Protein AF-A0A248JNT3-F1 (afdb_monomer)

Radius of gyration: 17.78 Å; Cα contacts (8 Å, |Δi|>4): 280; chains: 1; bounding box: 34×69×40 Å

Sequence (144 aa):
MLVAFLAGPAISQAASGFDPIEVRLVAQEPRGGPTAVVAGDDRKLEVEPETLLGPSDFVSVSQVEWVEGKPGFNVVLTPAGAEKYERISTENVGRTLAIIVDGKILMTPKILDPVRAQGFLLTLNTEPEAQALAAKVRQVVAPN

Mean predicted aligned error: 7.43 Å

Structure (mmCIF, N/CA/C/O backbone):
data_AF-A0A248JNT3-F1
#
_entry.id   AF-A0A248JNT3-F1
#
loop_
_atom_site.group_PDB
_atom_site.id
_atom_site.type_symbol
_atom_site.label_atom_id
_atom_site.label_alt_id
_atom_site.label_comp_id
_atom_site.label_asym_id
_atom_site.label_entity_id
_atom_site.label_seq_id
_atom_site.pdbx_PDB_ins_code
_atom_site.Cartn_x
_atom_site.Cartn_y
_atom_site.Cartn_z
_atom_site.occupancy
_atom_site.B_iso_or_equiv
_atom_site.auth_seq_id
_atom_site.auth_comp_id
_atom_site.auth_asym_id
_atom_site.auth_atom_id
_atom_site.pdbx_PDB_model_num
ATOM 1 N N . MET A 1 1 ? 6.951 53.794 -23.756 1.00 46.72 1 MET A N 1
ATOM 2 C CA . MET A 1 1 ? 6.004 52.819 -23.181 1.00 46.72 1 MET A CA 1
ATOM 3 C C . MET A 1 1 ? 6.128 51.523 -23.965 1.00 46.72 1 MET A C 1
ATOM 5 O O . MET A 1 1 ? 5.693 51.489 -25.104 1.00 46.72 1 MET A O 1
ATOM 9 N N . LEU A 1 2 ? 6.771 50.503 -23.392 1.00 41.47 2 LEU A N 1
ATOM 10 C CA . LEU A 1 2 ? 6.608 49.106 -23.800 1.00 41.47 2 LEU A CA 1
ATOM 11 C C . LEU A 1 2 ? 7.083 48.232 -22.633 1.00 41.47 2 LEU A C 1
ATOM 13 O O . LEU A 1 2 ? 8.252 48.281 -22.262 1.00 41.47 2 LEU A O 1
ATOM 17 N N . VAL A 1 3 ? 6.155 47.511 -22.006 1.00 41.69 3 VAL A N 1
ATOM 18 C CA . VAL A 1 3 ? 6.447 46.548 -20.941 1.00 41.69 3 VAL A CA 1
ATOM 19 C C . VAL A 1 3 ? 6.555 45.188 -21.617 1.00 41.69 3 VAL A C 1
ATOM 21 O O . VAL A 1 3 ? 5.570 44.701 -22.164 1.00 41.69 3 VAL A O 1
ATOM 24 N N . ALA A 1 4 ? 7.745 44.593 -21.620 1.00 43.25 4 ALA A N 1
ATOM 25 C CA . ALA A 1 4 ? 7.928 43.208 -22.032 1.00 43.25 4 ALA A CA 1
ATOM 26 C C . ALA A 1 4 ? 7.871 42.328 -20.778 1.00 43.25 4 ALA A C 1
ATOM 28 O O . ALA A 1 4 ? 8.842 42.236 -20.030 1.00 43.25 4 ALA A O 1
ATOM 29 N N . PHE A 1 5 ? 6.721 41.702 -20.531 1.00 47.00 5 PHE A N 1
ATOM 30 C CA . PHE A 1 5 ? 6.646 40.559 -19.626 1.00 47.00 5 PHE A CA 1
ATOM 31 C C . PHE A 1 5 ? 7.156 39.328 -20.381 1.00 47.00 5 PHE A C 1
ATOM 33 O O . PHE A 1 5 ? 6.490 38.821 -21.282 1.00 47.00 5 PHE A O 1
ATOM 40 N N . LEU A 1 6 ? 8.351 38.857 -20.023 1.00 47.91 6 LEU A N 1
ATOM 41 C CA . LEU A 1 6 ? 8.814 37.521 -20.383 1.00 47.91 6 LEU A CA 1
ATOM 42 C C . LEU A 1 6 ? 8.026 36.521 -19.531 1.00 47.91 6 LEU A C 1
ATOM 44 O O . LEU A 1 6 ? 8.306 36.341 -18.347 1.00 47.91 6 LEU A O 1
ATOM 48 N N . ALA A 1 7 ? 7.009 35.904 -20.127 1.00 51.62 7 ALA A N 1
ATOM 49 C CA . ALA A 1 7 ? 6.356 34.739 -19.554 1.00 51.62 7 ALA A CA 1
ATOM 50 C C . ALA A 1 7 ? 7.369 33.585 -19.536 1.00 51.62 7 ALA A C 1
ATOM 52 O O . ALA A 1 7 ? 7.659 32.984 -20.570 1.00 51.62 7 ALA A O 1
ATOM 53 N N . GLY A 1 8 ? 7.943 33.295 -18.368 1.00 46.22 8 GLY A N 1
ATOM 54 C CA . GLY A 1 8 ? 8.605 32.012 -18.156 1.00 46.22 8 GLY A CA 1
ATOM 55 C C . GLY A 1 8 ? 7.560 30.897 -18.270 1.00 46.22 8 GLY A C 1
ATOM 56 O O . GLY A 1 8 ? 6.440 31.088 -17.783 1.00 46.22 8 GLY A O 1
ATOM 57 N N . PRO A 1 9 ? 7.858 29.748 -18.901 1.00 56.78 9 PRO A N 1
ATOM 58 C CA . PRO A 1 9 ? 6.968 28.609 -18.793 1.00 56.78 9 PRO A CA 1
ATOM 59 C C . PRO A 1 9 ? 6.879 28.233 -17.314 1.00 56.78 9 PRO A C 1
ATOM 61 O O . PRO A 1 9 ? 7.882 27.962 -16.651 1.00 56.78 9 PRO A O 1
ATOM 64 N N . ALA A 1 10 ? 5.652 28.316 -16.806 1.00 49.94 10 ALA A N 1
ATOM 65 C CA . ALA A 1 10 ? 5.275 27.949 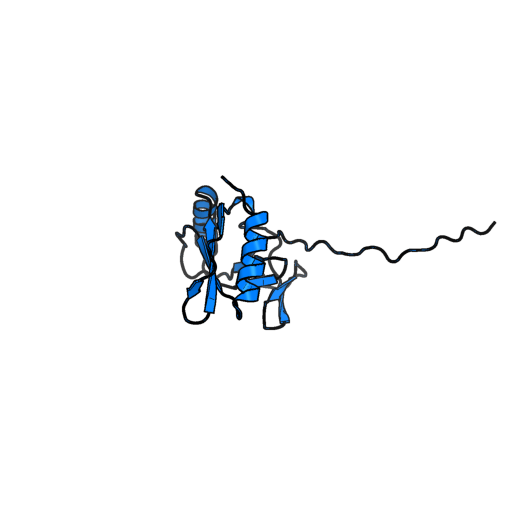-15.461 1.00 49.94 10 ALA A CA 1
ATOM 66 C C . ALA A 1 10 ? 5.836 26.565 -15.126 1.00 49.94 10 ALA A C 1
ATOM 68 O O . ALA A 1 10 ? 5.695 25.619 -15.905 1.00 49.94 10 ALA A O 1
ATOM 69 N N . ILE A 1 11 ? 6.429 26.442 -13.940 1.00 44.94 11 ILE A N 1
ATOM 70 C CA . ILE A 1 11 ? 6.614 25.150 -13.291 1.00 44.94 11 ILE A CA 1
ATOM 71 C C . ILE A 1 11 ? 5.202 24.607 -13.055 1.00 44.94 11 ILE A C 1
ATOM 73 O O . ILE A 1 11 ? 4.572 24.881 -12.042 1.00 44.94 11 ILE A O 1
ATOM 77 N N . SER A 1 12 ? 4.670 23.874 -14.028 1.00 44.12 12 SER A N 1
ATOM 78 C CA . SER A 1 12 ? 3.531 22.987 -13.827 1.00 44.12 12 SER A CA 1
ATOM 79 C C . SER A 1 12 ? 4.094 21.602 -13.558 1.00 44.12 12 SER A C 1
ATOM 81 O O . SER A 1 12 ? 3.861 20.635 -14.275 1.00 44.12 12 SER A O 1
ATOM 83 N N . GLN A 1 13 ? 4.894 21.515 -12.498 1.00 40.31 13 GLN A N 1
ATOM 84 C CA . GLN A 1 13 ? 4.930 20.282 -11.746 1.00 40.31 13 GLN A CA 1
ATOM 85 C C . GLN A 1 13 ? 3.608 20.305 -10.991 1.00 40.31 13 GLN A C 1
ATOM 87 O O . GLN A 1 13 ? 3.499 20.916 -9.931 1.00 40.31 13 GLN A O 1
ATOM 92 N N . ALA A 1 14 ? 2.564 19.746 -11.607 1.00 39.75 14 ALA A N 1
ATOM 93 C CA . ALA A 1 14 ? 1.442 19.249 -10.841 1.00 39.75 14 ALA A CA 1
ATOM 94 C C . ALA A 1 14 ? 2.079 18.274 -9.852 1.00 39.75 14 ALA A C 1
ATOM 96 O O . ALA A 1 14 ? 2.414 17.148 -10.220 1.00 39.75 14 ALA A O 1
ATOM 97 N N . ALA A 1 15 ? 2.384 18.770 -8.649 1.00 43.91 15 ALA A N 1
ATOM 98 C CA . ALA A 1 15 ? 2.648 17.936 -7.501 1.00 43.91 15 ALA A CA 1
ATOM 99 C C . ALA A 1 15 ? 1.530 16.907 -7.551 1.00 43.91 15 ALA A C 1
ATOM 101 O O . ALA A 1 15 ? 0.355 17.290 -7.591 1.00 43.91 15 ALA A O 1
ATOM 102 N N . SER A 1 16 ? 1.899 15.644 -7.764 1.00 56.25 16 SER A N 1
ATOM 103 C CA . SER A 1 16 ? 0.936 14.561 -7.856 1.00 56.25 16 SER A CA 1
ATOM 104 C C . SER A 1 16 ? -0.042 14.771 -6.713 1.00 56.25 16 SER A C 1
ATOM 106 O O . SER A 1 16 ? 0.403 14.963 -5.583 1.00 56.25 16 SER A O 1
ATOM 108 N N . GLY A 1 17 ? -1.349 14.800 -6.983 1.00 78.19 17 GLY A N 1
ATOM 109 C CA . GLY A 1 17 ? -2.379 14.897 -5.940 1.00 78.19 17 GLY A CA 1
ATOM 110 C C . GLY A 1 17 ? -2.422 13.655 -5.043 1.00 78.19 17 GLY A C 1
ATOM 111 O O . GLY A 1 17 ? -3.490 13.299 -4.550 1.00 78.19 17 GLY A O 1
ATOM 112 N N . PHE A 1 18 ? -1.281 12.980 -4.920 1.00 89.62 18 PHE A N 1
ATOM 113 C CA . PHE A 1 18 ? -1.030 11.747 -4.238 1.00 89.62 18 PHE A CA 1
ATOM 114 C C . PHE A 1 18 ? 0.109 11.926 -3.241 1.00 89.62 18 PHE A C 1
ATOM 116 O O . PHE A 1 18 ? 1.119 12.569 -3.549 1.00 89.62 18 PHE A O 1
ATOM 123 N N . ASP A 1 19 ? -0.051 11.304 -2.084 1.00 92.00 19 ASP A N 1
ATOM 124 C CA . ASP A 1 19 ? 1.001 11.184 -1.086 1.00 92.00 19 ASP A CA 1
ATOM 125 C C . ASP A 1 19 ? 2.118 10.239 -1.570 1.00 92.00 19 ASP A C 1
ATOM 127 O O . ASP A 1 19 ? 1.912 9.417 -2.472 1.00 92.00 19 ASP A O 1
ATOM 131 N N . PRO A 1 20 ? 3.321 10.302 -0.964 1.00 90.62 20 PRO A N 1
ATOM 132 C CA . PRO A 1 20 ? 4.418 9.391 -1.292 1.00 90.62 20 PRO A CA 1
ATOM 133 C C . PRO A 1 20 ? 4.045 7.904 -1.213 1.00 90.62 20 PRO A C 1
ATOM 135 O O . PRO A 1 20 ? 4.561 7.102 -1.992 1.00 90.62 20 PRO A O 1
ATOM 138 N N . ILE A 1 21 ? 3.154 7.553 -0.282 1.00 93.94 21 ILE A N 1
ATOM 139 C CA . ILE A 1 21 ? 2.481 6.260 -0.184 1.00 93.94 21 ILE A CA 1
ATOM 140 C C . ILE A 1 21 ? 1.057 6.478 0.320 1.00 93.94 21 ILE A C 1
ATOM 142 O O . ILE A 1 21 ? 0.849 7.134 1.340 1.00 93.94 21 ILE A O 1
ATOM 146 N N . GLU A 1 22 ? 0.086 5.892 -0.366 1.00 96.12 22 GLU A N 1
ATOM 147 C CA . GLU A 1 22 ? -1.298 5.883 0.086 1.00 96.12 22 GLU A CA 1
ATOM 148 C C . GLU A 1 22 ? -2.120 4.761 -0.547 1.00 96.12 22 GLU A C 1
ATOM 150 O O . GLU A 1 22 ? -1.724 4.117 -1.521 1.00 96.12 22 GLU A O 1
ATOM 155 N N . VAL A 1 23 ? -3.306 4.546 0.010 1.00 97.12 23 VAL A N 1
ATOM 156 C CA . VAL A 1 23 ? -4.300 3.610 -0.498 1.00 97.12 23 VAL A CA 1
ATOM 157 C C . VAL A 1 23 ? -5.598 4.355 -0.757 1.00 97.12 23 VAL A C 1
ATOM 159 O O . VAL A 1 23 ? -6.100 5.072 0.110 1.00 97.12 23 VAL A O 1
ATOM 162 N N . ARG A 1 24 ? -6.161 4.144 -1.946 1.00 97.62 24 ARG A N 1
ATOM 163 C CA . ARG A 1 24 ? -7.475 4.654 -2.360 1.00 97.62 24 ARG A CA 1
ATOM 164 C C . ARG A 1 24 ? -8.320 3.533 -2.950 1.00 97.62 24 ARG A C 1
ATOM 166 O O . ARG A 1 24 ? -7.822 2.432 -3.175 1.00 97.62 24 ARG A O 1
ATOM 173 N N . LEU A 1 25 ? -9.589 3.799 -3.237 1.00 97.81 25 LEU A N 1
ATOM 174 C CA . LEU A 1 25 ? -10.412 2.903 -4.054 1.00 97.81 25 LEU A CA 1
ATOM 175 C C . LEU A 1 25 ? -10.243 3.241 -5.535 1.00 97.81 25 LEU A C 1
ATOM 177 O O . LEU A 1 25 ? -10.169 4.407 -5.910 1.00 97.81 25 LEU A O 1
ATOM 181 N N . VAL A 1 26 ? -10.225 2.224 -6.393 1.00 97.62 26 VAL A N 1
ATOM 182 C CA . VAL A 1 26 ? -10.371 2.410 -7.843 1.00 97.62 26 VAL A CA 1
ATOM 183 C C . VAL A 1 26 ? -11.808 2.838 -8.128 1.00 97.62 26 VAL A C 1
ATOM 185 O O . VAL A 1 26 ? -12.747 2.202 -7.635 1.00 97.62 26 VAL A O 1
ATOM 188 N N . ALA A 1 27 ? -11.988 3.888 -8.927 1.00 96.88 27 ALA A N 1
ATOM 189 C CA . ALA A 1 27 ? -13.305 4.380 -9.308 1.00 96.88 27 ALA A CA 1
ATOM 190 C C . ALA A 1 27 ? -14.074 3.305 -10.100 1.00 96.88 27 ALA A C 1
ATOM 192 O O . ALA A 1 27 ? -13.541 2.701 -11.030 1.00 96.88 27 ALA A O 1
ATOM 193 N N . GLN A 1 28 ? -15.335 3.056 -9.734 1.00 92.12 28 GLN A N 1
ATOM 194 C CA . GLN A 1 28 ? -16.193 2.103 -10.460 1.00 92.12 28 GLN A CA 1
ATOM 195 C C . GLN A 1 28 ? -16.666 2.670 -11.801 1.00 92.12 28 GLN A C 1
ATOM 197 O O . GLN A 1 28 ? -16.831 1.934 -12.770 1.00 92.12 28 GLN A O 1
ATOM 202 N N . GLU A 1 29 ? -16.858 3.986 -11.849 1.00 89.38 29 GLU A N 1
ATOM 203 C CA . GLU A 1 29 ? -17.266 4.730 -13.032 1.00 89.38 29 GLU A CA 1
ATOM 204 C C . GLU A 1 29 ? -16.362 5.960 -13.158 1.00 89.38 29 GLU A C 1
ATOM 206 O O . GLU A 1 29 ? -16.323 6.760 -12.218 1.00 89.38 29 GLU A O 1
ATOM 211 N N . PRO A 1 30 ? -15.648 6.137 -14.283 1.00 83.25 30 PRO A N 1
ATOM 212 C CA . PRO A 1 30 ? -14.834 7.323 -14.512 1.00 83.25 30 PRO A CA 1
ATOM 213 C C . PRO A 1 30 ? -15.702 8.583 -14.562 1.00 83.25 30 PRO A C 1
ATOM 215 O O . PRO A 1 30 ? -16.606 8.691 -15.395 1.00 83.25 30 PRO A O 1
ATOM 218 N N . ARG A 1 31 ? -15.441 9.541 -13.673 1.00 89.06 31 ARG A N 1
ATOM 219 C CA . ARG A 1 31 ? -16.145 10.833 -13.606 1.00 89.06 31 ARG A CA 1
ATOM 220 C C . ARG A 1 31 ? -15.178 12.017 -13.627 1.00 89.06 31 ARG A C 1
ATOM 222 O O . ARG A 1 31 ? -15.567 13.129 -13.279 1.00 89.06 31 ARG A O 1
ATOM 229 N N . GLY A 1 32 ? -13.939 11.794 -14.074 1.00 86.81 32 GLY A N 1
ATOM 230 C CA . GLY A 1 32 ? -12.915 12.836 -14.165 1.00 86.81 32 GLY A CA 1
ATOM 231 C C . GLY A 1 32 ? -12.181 13.080 -12.846 1.00 86.81 32 GLY A C 1
ATOM 232 O O . GLY A 1 32 ? -11.711 14.191 -12.604 1.00 86.81 32 GLY A O 1
ATOM 233 N N . GLY A 1 33 ? -12.113 12.066 -11.983 1.00 88.12 33 GLY A N 1
ATOM 234 C CA . GLY A 1 33 ? -11.320 12.062 -10.761 1.00 88.12 33 GLY A CA 1
ATOM 235 C C . GLY A 1 33 ? -9.809 11.909 -10.994 1.00 88.12 33 GLY A C 1
ATOM 236 O O . GLY A 1 33 ? -9.336 11.863 -12.135 1.00 88.12 33 GLY A O 1
ATOM 237 N N . PRO A 1 34 ? -9.021 11.837 -9.905 1.00 93.81 34 PRO A N 1
ATOM 238 C CA . PRO A 1 34 ? -7.579 11.625 -9.979 1.00 93.81 34 PRO A CA 1
ATOM 239 C C . PRO A 1 34 ? -7.229 10.337 -10.728 1.00 93.81 34 PRO A C 1
ATOM 241 O O . PRO A 1 34 ? -7.841 9.295 -10.514 1.00 93.81 34 PRO A O 1
ATOM 244 N N . THR A 1 35 ? -6.197 10.384 -11.569 1.00 95.06 35 THR A N 1
ATOM 245 C CA . THR A 1 35 ? -5.715 9.208 -12.306 1.00 95.06 35 THR A CA 1
ATOM 246 C C . THR A 1 35 ? -4.274 8.889 -11.954 1.00 95.06 35 THR A C 1
ATOM 248 O O . THR A 1 35 ? -3.440 9.796 -11.945 1.00 95.06 35 THR A O 1
ATOM 251 N N . ALA A 1 36 ? -3.963 7.609 -11.773 1.00 94.31 36 ALA A N 1
ATOM 252 C CA . ALA A 1 36 ? -2.601 7.124 -11.587 1.00 94.31 36 ALA A CA 1
ATOM 253 C C . ALA A 1 36 ? -2.262 6.037 -12.616 1.00 94.31 36 ALA A C 1
ATOM 255 O O . ALA A 1 36 ? -3.134 5.303 -13.089 1.00 94.31 36 ALA A O 1
ATOM 256 N N . VAL A 1 37 ? -0.984 5.966 -12.994 1.00 94.19 37 VAL A N 1
ATOM 257 C CA . VAL A 1 37 ? -0.470 4.958 -13.933 1.00 94.19 37 VAL A CA 1
ATOM 258 C C . VAL A 1 37 ? -0.172 3.677 -13.162 1.00 94.19 37 VAL A C 1
ATOM 260 O O . VAL A 1 37 ? 0.475 3.728 -12.116 1.00 94.19 37 VAL A O 1
ATOM 263 N N . VAL A 1 38 ? -0.619 2.538 -13.679 1.00 93.06 38 VAL A N 1
ATOM 264 C CA . VAL A 1 38 ? -0.279 1.214 -13.165 1.00 93.06 38 VAL A CA 1
ATOM 265 C C . VAL A 1 38 ? 1.146 0.870 -13.589 1.00 93.06 38 VAL A C 1
ATOM 267 O O . VAL A 1 38 ? 1.533 0.987 -14.754 1.00 93.06 38 VAL A O 1
ATOM 270 N N . ALA A 1 39 ? 1.971 0.499 -12.615 1.00 88.31 39 ALA A N 1
ATOM 271 C CA . ALA A 1 39 ? 3.369 0.190 -12.851 1.00 88.31 39 ALA A CA 1
ATOM 272 C C . ALA A 1 39 ? 3.510 -1.051 -13.750 1.00 88.31 39 ALA A C 1
ATOM 274 O O . ALA A 1 39 ? 2.975 -2.115 -13.452 1.00 88.31 39 ALA A O 1
ATOM 275 N N . GLY A 1 40 ? 4.275 -0.913 -14.836 1.00 82.62 40 GLY A N 1
ATOM 276 C CA . GLY A 1 40 ? 4.636 -2.019 -15.728 1.00 82.62 40 GLY A CA 1
ATOM 277 C C . GLY A 1 40 ? 3.675 -2.295 -16.888 1.00 82.62 40 GLY A C 1
ATOM 278 O O . GLY A 1 40 ? 3.992 -3.160 -17.699 1.00 82.62 40 GLY A O 1
ATOM 279 N N . ASP A 1 41 ? 2.546 -1.588 -17.006 1.00 78.81 41 ASP A N 1
ATOM 280 C CA . ASP A 1 41 ? 1.597 -1.801 -18.113 1.00 78.81 41 ASP A CA 1
ATOM 281 C C . ASP A 1 41 ? 1.064 -0.514 -18.780 1.00 78.81 41 ASP A C 1
ATOM 283 O O . ASP A 1 41 ? 0.218 -0.595 -19.671 1.00 78.81 41 ASP A O 1
ATOM 287 N N . ASP A 1 42 ? 1.552 0.662 -18.360 1.00 82.25 42 ASP A N 1
ATOM 288 C CA . ASP A 1 42 ? 1.169 2.008 -18.826 1.00 82.25 42 ASP A CA 1
ATOM 289 C C . ASP A 1 42 ? -0.339 2.339 -18.772 1.00 82.25 42 ASP A C 1
ATOM 291 O O . ASP A 1 42 ? -0.761 3.425 -19.192 1.00 82.25 42 ASP A O 1
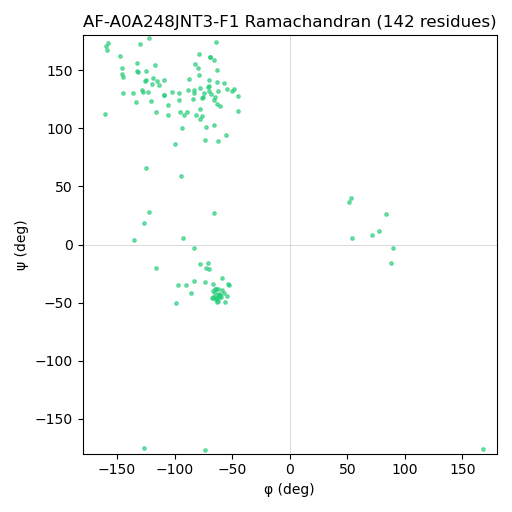ATOM 295 N N . ARG A 1 43 ? -1.180 1.458 -18.213 1.00 92.12 43 ARG A N 1
ATOM 296 C CA . ARG A 1 43 ? -2.613 1.711 -18.057 1.00 92.12 43 ARG A CA 1
ATOM 297 C C . ARG A 1 43 ? -2.820 2.788 -17.006 1.00 92.12 43 ARG A C 1
ATOM 299 O O . ARG A 1 43 ? -2.158 2.818 -15.973 1.00 92.12 43 ARG A O 1
ATOM 306 N N . LYS A 1 44 ? -3.789 3.666 -17.243 1.00 93.94 44 LYS A N 1
ATOM 307 C CA . LYS A 1 44 ? -4.236 4.650 -16.254 1.00 93.94 44 LYS A CA 1
ATOM 308 C C . LYS A 1 44 ? -5.540 4.185 -15.638 1.00 93.94 44 LYS A C 1
ATOM 310 O O . LYS A 1 44 ? -6.465 3.833 -16.368 1.00 93.94 44 LYS A O 1
ATOM 315 N N . LEU A 1 45 ? -5.611 4.219 -14.315 1.00 95.44 45 LEU A N 1
ATOM 316 C CA . LEU A 1 45 ? -6.846 3.995 -13.577 1.00 95.44 45 LEU A CA 1
ATOM 317 C C . LEU A 1 45 ? -7.253 5.287 -12.885 1.00 95.44 45 LEU A C 1
ATOM 319 O O . LEU A 1 45 ? -6.414 5.991 -12.320 1.00 95.44 45 LEU A O 1
ATOM 323 N N . GLU A 1 46 ? -8.546 5.584 -12.943 1.00 96.31 46 GLU A N 1
ATOM 324 C CA . GLU A 1 46 ? -9.148 6.608 -12.102 1.00 96.31 46 GLU A CA 1
ATOM 325 C C . GLU A 1 46 ? -9.342 6.034 -10.695 1.00 96.31 46 GLU A C 1
ATOM 327 O O . GLU A 1 46 ? -9.790 4.896 -10.523 1.00 96.31 46 GLU A O 1
ATOM 332 N N . VAL A 1 47 ? -8.974 6.815 -9.688 1.00 96.62 47 VAL A N 1
ATOM 333 C CA . VAL A 1 47 ? -9.148 6.483 -8.277 1.00 96.62 47 VAL A CA 1
ATOM 334 C C . VAL A 1 47 ? -10.075 7.496 -7.632 1.00 96.62 47 VAL A C 1
ATOM 336 O O . VAL A 1 47 ? -10.210 8.631 -8.089 1.00 96.62 47 VAL A O 1
ATOM 339 N N . GLU A 1 48 ? -10.732 7.084 -6.560 1.00 95.75 48 GLU A N 1
ATOM 340 C CA . GLU A 1 48 ? -11.542 7.986 -5.759 1.00 95.75 48 GLU A CA 1
ATOM 341 C C . GLU A 1 48 ? -10.661 9.084 -5.128 1.00 95.75 48 GLU A C 1
ATOM 343 O O . GLU A 1 48 ? -9.465 8.880 -4.890 1.00 95.75 48 GLU A O 1
ATOM 348 N N . PRO A 1 49 ? -11.215 10.284 -4.884 1.00 93.06 49 PRO A N 1
ATOM 349 C CA . PRO A 1 49 ? -10.445 11.397 -4.336 1.00 93.06 49 PRO A CA 1
ATOM 350 C C . PRO A 1 49 ? -10.048 11.192 -2.870 1.00 93.06 49 PRO A C 1
ATOM 352 O O . PRO A 1 49 ? -9.102 11.829 -2.417 1.00 93.06 49 PRO A O 1
ATOM 355 N N . GLU A 1 50 ? -10.754 10.329 -2.137 1.00 94.69 50 GLU A N 1
ATOM 356 C CA . GLU A 1 50 ? -10.503 10.071 -0.722 1.00 94.69 50 GLU A CA 1
ATOM 357 C C . GLU A 1 50 ? -9.265 9.187 -0.511 1.00 94.69 50 GLU A C 1
ATOM 359 O O . GLU A 1 50 ? -9.166 8.076 -1.040 1.00 94.69 50 GLU A O 1
ATOM 364 N N . THR A 1 51 ? -8.337 9.677 0.313 1.00 96.50 51 THR A N 1
ATOM 365 C CA . THR A 1 51 ? -7.208 8.902 0.834 1.00 96.50 51 THR A CA 1
ATOM 366 C C . THR A 1 51 ? -7.667 8.060 2.018 1.00 96.50 51 THR A C 1
ATOM 368 O O . THR A 1 51 ? -7.965 8.581 3.093 1.00 96.50 51 THR A O 1
ATOM 371 N N . LEU A 1 52 ? -7.701 6.742 1.829 1.00 97.19 52 LEU A N 1
ATOM 372 C CA . LEU A 1 52 ? -8.175 5.805 2.842 1.00 97.19 52 LEU A CA 1
ATOM 373 C C . LEU A 1 52 ? -7.072 5.417 3.821 1.00 97.19 52 LEU A C 1
ATOM 375 O O . LEU A 1 52 ? -7.317 5.382 5.021 1.00 97.19 52 LEU A O 1
ATOM 379 N N . LEU A 1 53 ? -5.856 5.169 3.337 1.00 96.94 53 LEU A N 1
ATOM 380 C CA . LEU A 1 53 ? -4.661 5.034 4.174 1.00 96.94 53 LEU A CA 1
ATOM 381 C C . LEU A 1 53 ? -3.577 5.962 3.632 1.00 96.94 53 LEU A C 1
ATOM 383 O O . LEU A 1 53 ? -3.351 5.959 2.427 1.00 96.94 53 LEU A O 1
ATOM 387 N N . GLY A 1 54 ? -2.918 6.729 4.493 1.00 95.38 54 GLY A N 1
ATOM 388 C CA . GLY A 1 54 ? -1.847 7.659 4.119 1.00 95.38 54 GLY A CA 1
ATOM 389 C C . GLY A 1 54 ? -0.566 7.427 4.925 1.00 95.38 54 GLY A C 1
ATOM 390 O O . GLY A 1 54 ? -0.515 6.506 5.740 1.00 95.38 54 GLY A O 1
ATOM 391 N N . PRO A 1 55 ? 0.473 8.266 4.758 1.00 94.19 55 PRO A N 1
ATOM 392 C CA . PRO A 1 55 ? 1.789 8.053 5.371 1.00 94.19 55 PRO A CA 1
ATOM 393 C C . PRO A 1 55 ? 1.771 7.816 6.891 1.00 94.19 55 PRO A C 1
ATOM 395 O O . PRO A 1 55 ? 2.541 7.002 7.394 1.00 94.19 55 PRO A O 1
ATOM 398 N N . SER A 1 56 ? 0.863 8.474 7.621 1.00 94.38 56 SER A N 1
ATOM 399 C CA . SER A 1 56 ? 0.704 8.326 9.076 1.00 94.38 56 SER A CA 1
ATOM 400 C C . SER A 1 56 ? 0.115 6.983 9.520 1.00 94.38 56 SER A C 1
ATOM 402 O O . SER A 1 56 ? 0.171 6.649 10.700 1.00 94.38 56 SER A O 1
ATO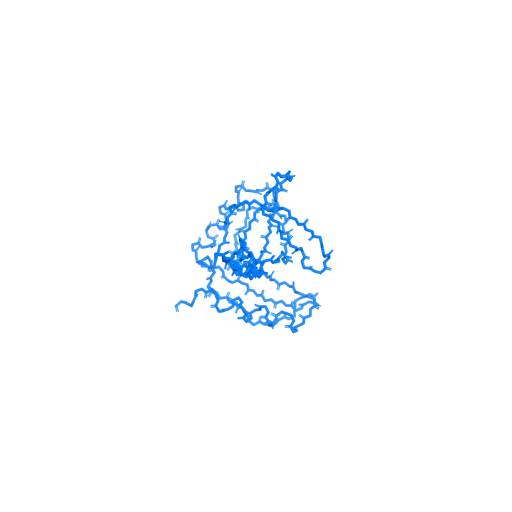M 404 N N . ASP A 1 57 ? -0.481 6.222 8.601 1.00 96.00 57 ASP A N 1
ATOM 405 C CA . ASP A 1 57 ? -1.040 4.898 8.880 1.00 96.00 57 ASP A CA 1
ATOM 406 C C . ASP A 1 57 ? 0.044 3.797 8.827 1.00 96.00 57 ASP A C 1
ATOM 408 O O . ASP A 1 57 ? -0.246 2.640 9.133 1.00 96.00 57 ASP A O 1
ATOM 412 N N . PHE A 1 58 ? 1.297 4.143 8.493 1.00 94.69 58 PHE A N 1
ATOM 413 C CA . PHE A 1 58 ? 2.419 3.212 8.338 1.00 94.69 58 PHE A CA 1
ATOM 414 C C . PHE A 1 58 ? 3.566 3.495 9.319 1.00 94.69 58 PHE A C 1
ATOM 416 O O . PHE A 1 58 ? 3.898 4.645 9.598 1.00 94.69 58 PHE A O 1
ATOM 423 N N . VAL A 1 59 ? 4.200 2.425 9.806 1.00 93.31 59 VAL A N 1
ATOM 424 C CA . VAL A 1 59 ? 5.320 2.458 10.766 1.00 93.31 59 VAL A CA 1
ATOM 425 C C . VAL A 1 59 ? 6.663 2.299 10.067 1.00 93.31 59 VAL A C 1
ATOM 427 O O . VAL A 1 59 ? 7.625 3.002 10.350 1.00 93.31 59 VAL A O 1
ATOM 430 N N . SER A 1 60 ? 6.790 1.287 9.213 1.00 91.31 60 SER A N 1
ATOM 431 C CA . SER A 1 60 ? 8.091 0.921 8.660 1.00 91.31 60 SER A CA 1
ATOM 432 C C . SER A 1 60 ? 7.964 0.104 7.386 1.00 91.31 60 SER A C 1
ATOM 434 O O . SER A 1 60 ? 6.881 -0.338 6.996 1.00 91.31 60 SER A O 1
ATOM 436 N N . VAL A 1 61 ? 9.108 -0.092 6.734 1.00 93.38 61 VAL A N 1
ATOM 437 C CA . VAL A 1 61 ? 9.247 -0.957 5.569 1.00 93.38 61 VAL A CA 1
ATOM 438 C C . VAL A 1 61 ? 10.375 -1.946 5.810 1.00 93.38 61 VAL A C 1
ATOM 440 O O . VAL A 1 61 ? 11.480 -1.540 6.185 1.00 93.38 61 VAL A O 1
ATOM 443 N N . SER A 1 62 ? 10.112 -3.229 5.558 1.00 93.69 62 SER A N 1
ATOM 444 C CA . SER A 1 62 ? 11.105 -4.294 5.704 1.00 93.69 62 SER A CA 1
ATOM 445 C C . SER A 1 62 ? 12.283 -4.132 4.734 1.00 93.69 62 SER A C 1
ATOM 447 O O . SER A 1 62 ? 12.311 -3.264 3.851 1.00 93.69 62 SER A O 1
ATOM 449 N N . GLN A 1 63 ? 13.292 -4.987 4.883 1.00 93.75 63 GLN A N 1
ATOM 450 C CA . GLN A 1 63 ? 14.266 -5.184 3.813 1.00 93.75 63 GLN A CA 1
ATOM 451 C C . GLN A 1 63 ? 13.587 -5.824 2.595 1.00 93.75 63 GLN A C 1
ATOM 453 O O . GLN A 1 63 ? 12.495 -6.387 2.708 1.00 93.75 63 GLN A O 1
ATOM 458 N N . VAL A 1 64 ? 14.213 -5.656 1.429 1.00 96.31 64 VAL A N 1
ATOM 459 C CA . VAL A 1 64 ? 13.750 -6.305 0.202 1.00 96.31 64 VAL A CA 1
ATOM 460 C C . VAL A 1 64 ? 14.109 -7.779 0.279 1.00 96.31 64 VAL A C 1
ATOM 462 O O . VAL A 1 64 ? 15.252 -8.125 0.567 1.00 96.31 64 VAL A O 1
ATOM 465 N N . GLU A 1 65 ? 13.132 -8.626 -0.001 1.00 95.75 65 GLU A N 1
ATOM 466 C CA . GLU A 1 65 ? 13.250 -10.076 0.006 1.00 95.75 65 GLU A CA 1
ATOM 467 C C . GLU A 1 65 ? 12.637 -10.647 -1.273 1.00 95.75 65 GLU A C 1
ATOM 469 O O . GLU A 1 65 ? 11.788 -10.025 -1.914 1.00 95.75 65 GLU A O 1
ATOM 474 N N . TRP A 1 66 ? 13.074 -11.843 -1.659 1.00 94.25 66 TRP A N 1
ATOM 475 C CA . TRP A 1 66 ? 12.510 -12.557 -2.799 1.00 94.25 66 TRP A CA 1
ATOM 476 C C . TRP A 1 66 ? 11.345 -13.429 -2.332 1.00 94.25 66 TRP A C 1
ATOM 478 O O . TRP A 1 66 ? 11.540 -14.403 -1.607 1.00 94.25 66 TRP A O 1
ATOM 488 N N . VAL A 1 67 ? 10.137 -13.093 -2.780 1.00 90.94 67 VAL A N 1
ATOM 489 C CA . VAL A 1 67 ? 8.895 -13.807 -2.470 1.00 90.94 67 VAL A CA 1
ATOM 490 C C . VAL A 1 67 ? 8.276 -14.281 -3.779 1.00 90.94 67 VAL A C 1
ATOM 492 O O . VAL A 1 67 ? 8.063 -13.489 -4.692 1.00 90.94 67 VAL A O 1
ATOM 495 N N . GLU A 1 68 ? 8.035 -15.588 -3.900 1.00 89.69 68 GLU A N 1
ATOM 496 C CA . GLU A 1 68 ? 7.420 -16.201 -5.094 1.00 89.69 68 GLU A CA 1
ATOM 497 C C . GLU A 1 68 ? 8.110 -15.818 -6.422 1.00 89.69 68 GLU A C 1
ATOM 499 O O . GLU A 1 68 ? 7.477 -15.631 -7.460 1.00 89.69 68 GLU A O 1
ATOM 504 N N . GLY A 1 69 ? 9.441 -15.689 -6.396 1.00 92.12 69 GLY A N 1
ATOM 505 C CA . GLY A 1 69 ? 10.231 -15.338 -7.579 1.00 92.12 69 GLY A CA 1
ATOM 506 C C . GLY A 1 69 ? 10.193 -13.854 -7.954 1.00 92.12 69 GLY A C 1
ATOM 507 O O . GLY A 1 69 ? 10.670 -13.502 -9.031 1.00 92.12 69 GLY A O 1
ATOM 508 N N . LYS A 1 70 ? 9.667 -12.984 -7.083 1.00 94.56 70 LYS A N 1
ATOM 509 C CA . LYS A 1 70 ? 9.701 -11.529 -7.250 1.00 94.56 70 LYS A CA 1
ATOM 510 C C . LYS A 1 70 ? 10.336 -10.836 -6.044 1.00 94.56 70 LYS A C 1
ATOM 512 O O . LYS A 1 70 ? 10.078 -11.232 -4.909 1.00 94.56 70 LYS A O 1
ATOM 517 N N . PRO A 1 71 ? 11.134 -9.782 -6.256 1.00 96.56 71 PRO A N 1
ATOM 518 C CA . PRO A 1 71 ? 11.612 -8.945 -5.169 1.00 96.56 71 PRO A CA 1
ATOM 519 C C . PRO A 1 71 ? 10.460 -8.103 -4.615 1.00 96.56 71 PRO A C 1
ATOM 521 O O . PRO A 1 71 ? 9.686 -7.502 -5.365 1.00 96.56 71 PRO A O 1
ATOM 524 N N . GLY A 1 72 ? 10.354 -8.031 -3.297 1.00 95.00 72 GLY A N 1
ATOM 525 C CA . GLY A 1 72 ? 9.322 -7.263 -2.621 1.00 95.00 72 GLY A CA 1
ATOM 526 C C . GLY A 1 72 ? 9.700 -6.885 -1.201 1.00 95.00 72 GLY A C 1
ATOM 527 O O . GLY A 1 72 ? 10.735 -7.289 -0.684 1.00 95.00 72 GLY A O 1
ATOM 528 N N . PHE A 1 73 ? 8.866 -6.069 -0.574 1.00 94.88 73 PHE A N 1
ATOM 529 C CA . PHE A 1 73 ? 9.033 -5.644 0.810 1.00 94.88 73 PHE A CA 1
ATOM 530 C C . PHE A 1 73 ? 7.671 -5.484 1.478 1.00 94.88 73 PHE A C 1
ATOM 532 O O . PHE A 1 73 ? 6.672 -5.180 0.825 1.00 94.88 73 PHE A O 1
ATOM 539 N N . ASN A 1 74 ? 7.632 -5.666 2.792 1.00 94.94 74 ASN A N 1
ATOM 540 C CA . ASN A 1 74 ? 6.437 -5.442 3.588 1.00 94.94 74 ASN A CA 1
ATOM 541 C C . ASN A 1 74 ? 6.375 -3.985 4.038 1.00 94.94 74 ASN A C 1
ATOM 543 O O . ASN A 1 74 ? 7.356 -3.456 4.564 1.00 94.94 74 ASN A O 1
ATOM 547 N N . VAL A 1 75 ? 5.2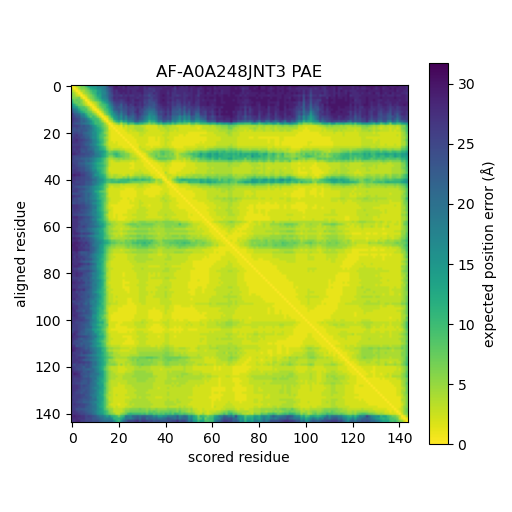12 -3.364 3.872 1.00 94.62 75 VAL A N 1
ATOM 548 C CA . VAL A 1 75 ? 4.859 -2.104 4.532 1.00 94.62 75 VAL A CA 1
ATOM 549 C C . VAL A 1 75 ? 4.062 -2.450 5.782 1.00 94.62 75 VAL A C 1
ATOM 551 O O . VAL A 1 75 ? 3.064 -3.164 5.698 1.00 94.62 75 VAL A O 1
ATOM 554 N N . VAL A 1 76 ? 4.518 -1.973 6.937 1.00 95.56 76 VAL A N 1
ATOM 555 C CA . VAL A 1 76 ? 3.921 -2.267 8.245 1.00 95.56 76 VAL A CA 1
ATOM 556 C C . VAL A 1 76 ? 2.975 -1.139 8.636 1.00 95.56 76 VAL A C 1
ATOM 558 O O . VAL A 1 76 ? 3.355 0.030 8.587 1.00 95.56 76 VAL A O 1
ATOM 561 N N . LEU A 1 77 ? 1.756 -1.490 9.036 1.00 96.00 77 LEU A N 1
ATOM 562 C CA . LEU A 1 77 ? 0.740 -0.558 9.520 1.00 96.00 77 LEU A CA 1
ATOM 563 C C . LEU A 1 77 ? 0.998 -0.177 10.983 1.00 96.00 77 LEU A C 1
ATOM 565 O O . LEU A 1 77 ? 1.541 -0.959 11.764 1.00 96.00 77 LEU A O 1
ATOM 569 N N . THR A 1 78 ? 0.562 1.019 11.373 1.00 96.00 78 THR A N 1
ATOM 570 C CA . THR A 1 78 ? 0.377 1.343 12.795 1.00 96.00 78 THR A CA 1
ATOM 571 C C . THR A 1 78 ? -0.813 0.544 13.344 1.00 96.00 78 THR A C 1
ATOM 573 O O . THR A 1 78 ? -1.663 0.114 12.562 1.00 96.00 78 THR A O 1
ATOM 576 N N . PRO A 1 79 ? -0.956 0.372 14.673 1.00 95.56 79 PRO A N 1
ATOM 577 C CA . PRO A 1 79 ? -2.158 -0.245 15.238 1.00 95.56 79 PRO A CA 1
ATOM 578 C C . PRO A 1 79 ? -3.452 0.453 14.786 1.00 95.56 79 PRO A C 1
ATOM 580 O O . PRO A 1 79 ? -4.386 -0.206 14.337 1.00 95.56 79 PRO A O 1
ATOM 583 N N . ALA A 1 80 ? -3.464 1.791 14.792 1.00 95.94 80 ALA A N 1
ATOM 584 C CA . ALA A 1 80 ? -4.591 2.581 14.296 1.00 95.94 80 AL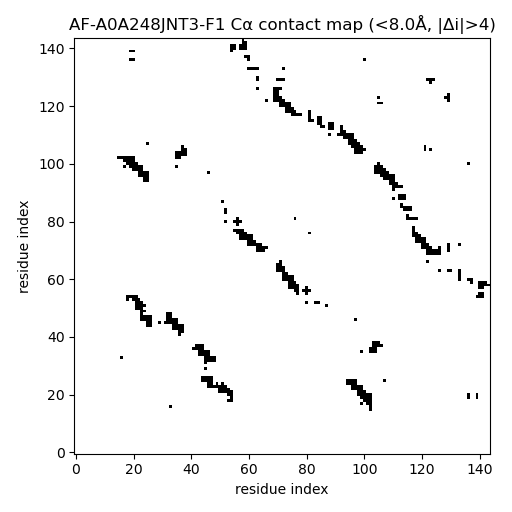A A CA 1
ATOM 585 C C . ALA A 1 80 ? -4.810 2.400 12.783 1.00 95.94 80 ALA A C 1
ATOM 587 O O . ALA A 1 80 ? -5.949 2.303 12.332 1.00 95.94 80 ALA A O 1
ATOM 588 N N . GLY A 1 81 ? -3.734 2.307 11.996 1.00 96.88 81 GLY A N 1
ATOM 589 C CA . GLY A 1 81 ? -3.789 2.024 10.563 1.00 96.88 81 GLY A CA 1
ATOM 590 C C . GLY A 1 81 ? -4.349 0.632 10.257 1.00 96.88 81 GLY A C 1
ATOM 591 O O . GLY A 1 81 ? -5.135 0.483 9.325 1.00 96.88 81 GLY A O 1
ATOM 592 N N . ALA A 1 82 ? -4.011 -0.378 11.064 1.00 97.12 82 ALA A N 1
ATOM 593 C CA . ALA A 1 82 ? -4.544 -1.734 10.951 1.00 97.12 82 ALA A CA 1
ATOM 594 C C . ALA A 1 82 ? -6.048 -1.786 11.264 1.00 97.12 82 ALA A C 1
ATOM 596 O O . ALA A 1 82 ? -6.813 -2.357 10.487 1.00 97.12 82 ALA A O 1
ATOM 597 N N . GLU A 1 83 ? -6.494 -1.126 12.337 1.00 97.38 83 GLU A N 1
ATOM 598 C CA . GLU A 1 83 ? -7.924 -0.988 12.661 1.00 97.38 83 GLU A CA 1
ATOM 599 C C . GLU A 1 83 ? -8.684 -0.237 11.559 1.00 97.38 83 GLU A C 1
ATOM 601 O O . GLU A 1 83 ? -9.769 -0.643 11.129 1.00 97.38 83 GLU A O 1
ATOM 606 N N . LYS A 1 84 ? -8.090 0.846 11.046 1.00 97.31 84 LYS A N 1
ATOM 607 C CA . LYS A 1 84 ? -8.634 1.617 9.927 1.00 97.31 84 LYS A CA 1
ATOM 608 C C . LYS A 1 84 ? -8.756 0.745 8.678 1.00 97.31 84 LYS A C 1
ATOM 610 O O . LYS A 1 84 ? -9.796 0.782 8.025 1.00 97.31 84 LYS A O 1
ATOM 615 N N . TYR A 1 85 ? -7.748 -0.072 8.374 1.00 97.19 85 TYR A N 1
ATOM 616 C CA . TYR A 1 85 ? -7.758 -0.980 7.229 1.00 97.19 85 TYR A CA 1
ATOM 617 C C . TYR A 1 85 ? -8.808 -2.093 7.359 1.00 97.19 85 TYR A C 1
ATOM 619 O O . TYR A 1 85 ? -9.510 -2.382 6.386 1.00 97.19 85 TYR A O 1
ATOM 627 N N . GLU A 1 86 ? -8.991 -2.669 8.551 1.00 97.94 86 GLU A N 1
ATOM 628 C CA . GLU A 1 86 ? -10.073 -3.630 8.811 1.00 97.94 86 GLU A CA 1
ATOM 629 C C . GLU A 1 86 ? -11.447 -2.994 8.562 1.00 97.94 86 GLU A C 1
ATOM 631 O O . GLU A 1 86 ? -12.291 -3.578 7.876 1.00 97.94 86 GLU A O 1
ATOM 636 N N . ARG A 1 87 ? -11.667 -1.768 9.047 1.00 97.94 87 ARG A N 1
ATOM 637 C CA . ARG A 1 87 ? -12.920 -1.041 8.815 1.00 97.94 87 ARG A CA 1
ATOM 638 C C . ARG A 1 87 ? -13.147 -0.752 7.329 1.00 97.94 87 ARG A C 1
ATOM 640 O O . ARG A 1 87 ? -14.203 -1.091 6.804 1.00 97.94 87 ARG A O 1
ATOM 647 N N . ILE A 1 88 ? -12.141 -0.205 6.641 1.00 97.50 88 ILE A N 1
ATOM 648 C CA . ILE A 1 88 ? -12.199 0.085 5.199 1.00 97.50 88 ILE A CA 1
ATOM 649 C C . ILE A 1 88 ? -12.529 -1.180 4.408 1.00 97.50 88 ILE A C 1
ATOM 651 O O . ILE A 1 88 ? -13.422 -1.164 3.565 1.00 97.50 88 ILE A O 1
ATOM 655 N N . SER A 1 89 ? -11.821 -2.280 4.664 1.00 97.19 89 SER A N 1
ATOM 656 C CA . SER A 1 89 ? -12.040 -3.536 3.941 1.00 97.19 89 SER A CA 1
ATOM 657 C C . SER A 1 89 ? -13.411 -4.149 4.237 1.00 97.19 89 SER A C 1
ATOM 659 O O . SER A 1 89 ? -14.039 -4.686 3.331 1.00 97.19 89 SER A O 1
ATOM 661 N N . THR A 1 90 ? -13.929 -3.999 5.458 1.00 98.00 90 THR A N 1
ATOM 662 C CA . THR A 1 90 ? -15.292 -4.425 5.813 1.00 98.00 90 THR A CA 1
ATOM 663 C C . THR A 1 90 ? -16.356 -3.625 5.059 1.00 98.00 90 THR A C 1
ATOM 665 O O . THR A 1 90 ? -17.298 -4.200 4.519 1.00 98.00 90 THR A O 1
ATOM 668 N N . GLU A 1 91 ? -16.202 -2.302 4.990 1.00 98.00 91 GLU A N 1
ATOM 669 C CA . GLU A 1 91 ? -17.161 -1.396 4.344 1.00 98.00 91 GLU A CA 1
ATOM 670 C C . GLU A 1 91 ? -17.137 -1.493 2.805 1.00 98.00 91 GLU A C 1
ATOM 672 O O . GLU A 1 91 ? -18.102 -1.111 2.147 1.00 98.00 91 GLU A O 1
ATOM 677 N N . ASN A 1 92 ? -16.053 -2.021 2.223 1.00 97.88 92 ASN A N 1
ATOM 678 C CA . ASN A 1 92 ? -15.785 -1.976 0.782 1.00 97.88 92 ASN A CA 1
ATOM 679 C C . ASN A 1 92 ? -15.603 -3.360 0.132 1.00 97.88 92 ASN A C 1
ATOM 681 O O . ASN A 1 92 ? -14.924 -3.482 -0.891 1.00 97.88 92 ASN A O 1
ATOM 685 N N . VAL A 1 93 ? -16.214 -4.414 0.680 1.00 98.06 93 VAL A N 1
ATOM 686 C CA . VAL A 1 93 ? -16.197 -5.751 0.058 1.00 98.06 93 VAL A CA 1
ATOM 687 C C . VAL A 1 93 ? -16.699 -5.689 -1.393 1.00 98.06 93 VAL A C 1
ATOM 689 O O . VAL A 1 93 ? -17.695 -5.045 -1.715 1.00 98.06 93 VAL A O 1
ATOM 692 N N . GLY A 1 94 ? -15.975 -6.351 -2.296 1.00 97.69 94 GLY A N 1
ATOM 693 C CA . GLY A 1 94 ? -16.222 -6.356 -3.737 1.00 97.69 94 GLY A CA 1
ATOM 694 C C . GLY A 1 94 ? -15.545 -5.215 -4.502 1.00 97.69 94 GLY A C 1
ATOM 695 O O . GLY A 1 94 ? -15.404 -5.319 -5.726 1.00 97.69 94 GLY A O 1
ATOM 696 N N . ARG A 1 95 ? -15.076 -4.165 -3.814 1.00 98.00 95 ARG A N 1
ATOM 697 C CA . ARG A 1 95 ? -14.337 -3.052 -4.422 1.00 98.00 95 ARG A CA 1
ATOM 698 C C . ARG A 1 95 ? -12.871 -3.414 -4.682 1.00 98.00 95 ARG A C 1
ATOM 700 O O . ARG A 1 95 ? -12.338 -4.382 -4.146 1.00 98.00 95 ARG A O 1
ATOM 707 N N . THR A 1 96 ? -12.212 -2.613 -5.518 1.00 97.94 96 THR A N 1
ATOM 708 C CA . THR A 1 96 ? -10.778 -2.739 -5.816 1.00 97.94 96 THR A CA 1
ATOM 709 C C . THR A 1 96 ? -10.030 -1.578 -5.180 1.00 97.94 96 THR A C 1
ATOM 711 O O . THR A 1 96 ? -10.411 -0.425 -5.380 1.00 97.94 96 THR A O 1
ATOM 714 N N . LEU A 1 97 ? -8.983 -1.877 -4.419 1.00 97.75 97 LEU A N 1
ATOM 715 C CA . LEU A 1 97 ? -8.068 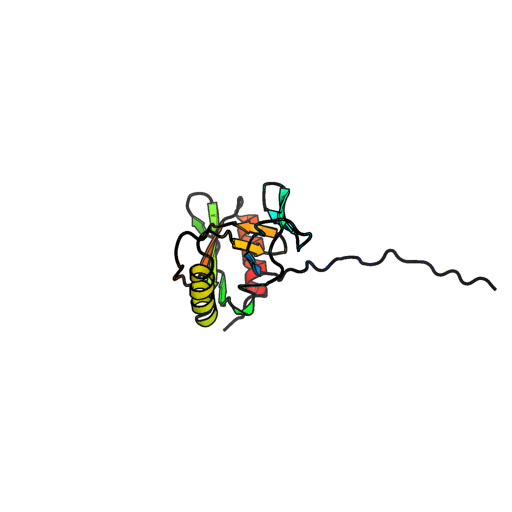-0.873 -3.887 1.00 97.75 97 LEU A CA 1
ATOM 716 C C . LEU A 1 97 ? -7.033 -0.497 -4.946 1.00 97.75 97 LEU A C 1
ATOM 718 O O . LEU A 1 97 ? -6.708 -1.296 -5.816 1.00 97.75 97 LEU A O 1
ATOM 722 N N . ALA A 1 98 ? -6.485 0.700 -4.835 1.00 97.44 98 ALA A N 1
ATOM 723 C CA . ALA A 1 98 ? -5.286 1.145 -5.514 1.00 97.44 98 ALA A CA 1
ATOM 724 C C . ALA A 1 98 ? -4.242 1.444 -4.440 1.00 97.44 98 ALA A C 1
ATOM 726 O O . ALA A 1 98 ? -4.429 2.361 -3.640 1.00 97.44 98 ALA A O 1
ATOM 727 N N . ILE A 1 99 ? -3.1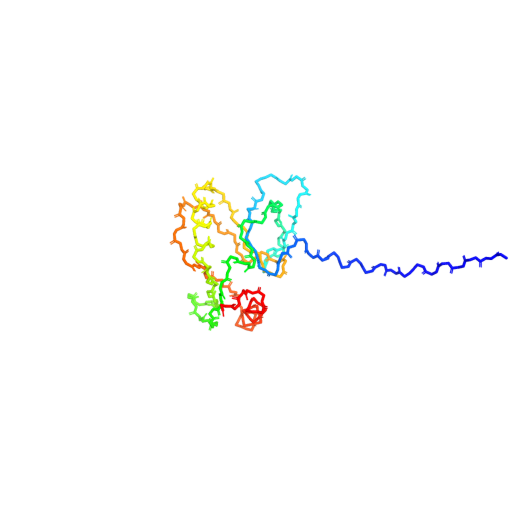60 0.667 -4.414 1.00 96.19 99 ILE A N 1
ATOM 728 C CA . ILE A 1 99 ? -1.998 0.965 -3.575 1.00 96.19 99 ILE A CA 1
ATOM 729 C C . ILE A 1 99 ? -1.041 1.803 -4.414 1.00 96.19 99 ILE A C 1
ATOM 731 O O . ILE A 1 99 ? -0.486 1.318 -5.407 1.00 96.19 99 ILE A O 1
ATOM 735 N N . ILE A 1 100 ? -0.903 3.069 -4.033 1.00 95.69 100 ILE A N 1
ATOM 736 C CA . ILE A 1 100 ? -0.209 4.105 -4.787 1.00 95.69 100 ILE A CA 1
ATOM 737 C C . ILE A 1 100 ? 1.086 4.445 -4.059 1.00 95.69 100 ILE A C 1
ATOM 739 O O . ILE A 1 100 ? 1.079 4.728 -2.863 1.00 95.69 100 ILE A O 1
ATOM 743 N N . VAL A 1 101 ? 2.202 4.426 -4.782 1.00 93.25 101 VAL A N 1
ATOM 744 C CA . VAL A 1 101 ? 3.505 4.858 -4.270 1.00 93.25 101 VAL A CA 1
ATOM 745 C C . VAL A 1 101 ? 4.176 5.718 -5.329 1.00 93.25 101 VAL A C 1
ATOM 747 O O . VAL A 1 101 ? 4.235 5.327 -6.497 1.00 93.25 101 VAL A O 1
ATOM 750 N N . ASP A 1 102 ? 4.663 6.896 -4.935 1.00 89.62 102 ASP A N 1
ATOM 751 C CA . ASP A 1 102 ? 5.298 7.864 -5.846 1.00 89.62 102 ASP A CA 1
ATOM 752 C C . ASP A 1 102 ? 4.395 8.193 -7.062 1.00 89.62 102 ASP A C 1
ATOM 754 O O . ASP A 1 102 ? 4.832 8.238 -8.214 1.00 89.62 102 ASP A O 1
ATOM 758 N N . GLY A 1 103 ? 3.083 8.319 -6.808 1.00 92.19 103 GLY A N 1
ATOM 759 C CA . GLY A 1 103 ? 2.057 8.616 -7.817 1.00 92.19 103 GLY A CA 1
ATOM 760 C C . GLY A 1 103 ? 1.733 7.483 -8.804 1.00 92.19 103 GLY A C 1
ATOM 761 O O . GLY A 1 103 ? 0.990 7.708 -9.763 1.00 92.19 103 GLY A O 1
ATOM 762 N N . LYS A 1 104 ? 2.266 6.270 -8.600 1.00 92.94 104 LYS A N 1
ATOM 763 C CA . LYS A 1 104 ? 2.003 5.091 -9.442 1.00 92.94 104 LYS A CA 1
ATOM 764 C C . LYS A 1 104 ? 1.271 4.006 -8.666 1.00 92.94 104 LYS A C 1
ATOM 766 O O . LYS A 1 104 ? 1.595 3.738 -7.515 1.00 92.94 104 LYS A O 1
ATOM 771 N N . ILE A 1 105 ? 0.323 3.341 -9.317 1.00 95.19 105 ILE A N 1
ATOM 772 C CA . ILE A 1 105 ? -0.368 2.180 -8.755 1.00 95.19 105 ILE A CA 1
ATOM 773 C C . ILE A 1 105 ? 0.551 0.970 -8.883 1.00 95.19 105 ILE A C 1
ATOM 775 O O . ILE A 1 105 ? 0.872 0.547 -9.992 1.00 95.19 105 ILE A O 1
ATOM 779 N N . LEU A 1 106 ? 0.954 0.399 -7.753 1.00 93.94 106 LEU A N 1
ATOM 780 C CA . LEU A 1 106 ? 1.766 -0.819 -7.734 1.00 93.94 106 LEU A CA 1
ATOM 781 C C . LEU A 1 106 ? 0.912 -2.077 -7.692 1.00 93.94 106 LEU A C 1
ATOM 783 O O . LEU A 1 106 ? 1.277 -3.097 -8.267 1.00 93.94 106 LEU A O 1
ATOM 787 N N . MET A 1 107 ? -0.222 -2.009 -6.998 1.00 93.56 107 MET A N 1
ATOM 788 C CA . MET A 1 107 ? -1.111 -3.145 -6.806 1.00 93.56 107 MET A CA 1
ATOM 789 C C . MET A 1 107 ? -2.566 -2.697 -6.795 1.00 93.56 107 MET A C 1
ATOM 791 O O . MET A 1 107 ? -2.903 -1.641 -6.253 1.00 93.56 107 MET A O 1
ATOM 795 N N . THR A 1 108 ? -3.427 -3.549 -7.351 1.00 95.69 108 THR A N 1
ATOM 796 C CA . THR A 1 108 ? -4.878 -3.350 -7.373 1.00 95.69 108 THR A CA 1
ATOM 797 C C . THR A 1 108 ? -5.629 -4.538 -6.765 1.00 95.69 108 THR A C 1
ATOM 799 O O . THR A 1 108 ? -6.290 -5.283 -7.498 1.00 95.69 108 THR A O 1
ATOM 802 N N . PRO A 1 109 ? -5.489 -4.810 -5.454 1.00 94.88 109 PRO A N 1
ATOM 803 C CA . PRO A 1 109 ? -6.147 -5.958 -4.851 1.00 94.88 109 PRO A CA 1
ATOM 804 C C . PRO A 1 109 ? -7.662 -5.737 -4.792 1.00 94.88 109 PRO A C 1
ATOM 806 O O . PRO A 1 109 ? -8.145 -4.661 -4.428 1.00 94.88 109 PRO A O 1
ATOM 809 N N . LYS A 1 110 ? -8.421 -6.779 -5.136 1.00 97.25 110 LYS A N 1
ATOM 810 C CA . LYS A 1 110 ? -9.866 -6.809 -4.918 1.00 97.25 110 LYS A CA 1
ATOM 811 C C . LYS A 1 110 ? -10.142 -7.232 -3.479 1.00 97.25 110 LYS A C 1
ATOM 813 O O . LYS A 1 110 ? -9.616 -8.246 -3.029 1.00 97.25 110 LYS A O 1
ATOM 818 N N . ILE A 1 111 ? -10.979 -6.476 -2.779 1.00 97.31 111 ILE A N 1
ATOM 819 C CA . ILE A 1 111 ? -11.419 -6.812 -1.427 1.00 97.31 111 ILE A CA 1
ATOM 820 C C . ILE A 1 111 ? -12.458 -7.925 -1.550 1.00 97.31 111 ILE A C 1
ATOM 822 O O . ILE A 1 111 ? -13.545 -7.705 -2.084 1.00 97.31 111 ILE A O 1
ATOM 826 N N . LEU A 1 112 ? -12.109 -9.127 -1.104 1.00 96.94 112 LEU A N 1
ATOM 827 C CA . LEU A 1 112 ? -13.016 -10.279 -1.122 1.00 96.94 112 LEU A CA 1
ATOM 828 C C . LEU A 1 112 ? -13.696 -10.487 0.231 1.00 96.94 112 LEU A C 1
ATOM 830 O O . LEU A 1 112 ? -14.871 -10.826 0.258 1.00 96.94 112 LEU A O 1
ATOM 834 N N . ASP A 1 113 ? -12.981 -10.195 1.315 1.00 96.94 113 ASP A N 1
ATOM 835 C CA . ASP A 1 113 ? -13.428 -10.329 2.698 1.00 96.94 113 ASP A CA 1
ATOM 836 C C . ASP A 1 113 ? -12.778 -9.230 3.562 1.00 96.94 113 ASP A C 1
ATOM 838 O O . ASP A 1 113 ? -11.767 -8.649 3.143 1.00 96.94 113 ASP A O 1
ATOM 842 N N . PRO A 1 114 ? -13.313 -8.945 4.768 1.00 96.19 114 PRO A N 1
ATOM 843 C CA . PRO A 1 114 ? -12.649 -8.094 5.751 1.00 96.19 114 PRO A CA 1
ATOM 844 C C . PRO A 1 114 ? -11.198 -8.516 6.001 1.00 96.19 114 PRO A C 1
ATOM 846 O O . PRO A 1 114 ? -10.907 -9.690 6.243 1.00 96.19 114 PRO A O 1
ATOM 849 N N . VAL A 1 115 ? -10.283 -7.549 5.981 1.00 94.25 115 VAL A N 1
ATOM 850 C CA . VAL A 1 115 ? -8.845 -7.795 6.085 1.00 94.25 115 VAL A CA 1
ATOM 851 C C . VAL A 1 115 ? -8.336 -7.389 7.462 1.00 94.25 115 VAL A C 1
ATOM 853 O O . VAL A 1 115 ? -8.245 -6.210 7.789 1.00 94.25 115 VAL A O 1
ATOM 856 N N . ARG A 1 116 ? -7.932 -8.390 8.248 1.00 95.19 116 ARG A N 1
ATOM 857 C CA . ARG A 1 116 ? -7.218 -8.213 9.520 1.00 95.19 116 ARG A CA 1
ATOM 858 C C . ARG A 1 116 ? -5.729 -8.426 9.297 1.00 95.19 116 ARG A C 1
ATOM 860 O O . ARG A 1 116 ? -5.236 -9.543 9.437 1.00 95.19 116 ARG A O 1
ATOM 867 N N . ALA A 1 117 ? -5.023 -7.373 8.902 1.00 91.38 117 ALA A N 1
ATOM 868 C CA . ALA A 1 117 ? -3.598 -7.440 8.596 1.00 91.38 117 ALA A CA 1
ATOM 869 C C . ALA A 1 117 ? -2.817 -6.319 9.286 1.00 91.38 117 ALA A C 1
ATOM 871 O O . ALA A 1 117 ? -3.320 -5.216 9.468 1.00 91.38 117 ALA A O 1
ATOM 872 N N . GLN A 1 118 ? -1.562 -6.610 9.626 1.00 94.25 118 GLN A N 1
ATOM 873 C CA . GLN A 1 118 ? -0.611 -5.654 10.213 1.00 94.25 118 GLN A CA 1
ATOM 874 C C . GLN A 1 118 ? 0.259 -4.965 9.147 1.00 94.25 118 GLN A C 1
ATOM 876 O O . GLN A 1 118 ? 1.202 -4.248 9.465 1.00 94.25 118 GLN A O 1
ATOM 881 N N . GLY A 1 119 ? -0.016 -5.211 7.869 1.00 92.62 119 GLY A N 1
ATOM 882 C CA . GLY A 1 119 ? 0.782 -4.720 6.758 1.00 92.62 119 GLY A CA 1
ATOM 883 C C . GLY A 1 119 ? 0.411 -5.399 5.448 1.00 92.62 119 GLY A C 1
ATOM 884 O O . GLY A 1 119 ? -0.516 -6.211 5.396 1.00 92.62 119 GLY A O 1
ATOM 885 N N . PHE A 1 120 ? 1.149 -5.076 4.394 1.00 92.25 120 PHE A N 1
ATOM 886 C CA . PHE A 1 120 ? 0.995 -5.693 3.080 1.00 92.25 120 PHE A CA 1
ATOM 887 C C . PHE A 1 120 ? 2.337 -5.826 2.361 1.00 92.25 120 PHE A C 1
ATOM 889 O O . PHE A 1 120 ? 3.227 -4.984 2.502 1.00 92.25 120 PHE A O 1
ATOM 896 N N . LEU A 1 121 ? 2.455 -6.894 1.572 1.00 94.00 121 LEU A N 1
ATOM 897 C CA . LEU A 1 121 ? 3.602 -7.162 0.715 1.00 94.00 121 LEU A CA 1
ATOM 898 C C . LEU A 1 121 ? 3.450 -6.405 -0.606 1.00 94.00 121 LEU A C 1
ATOM 900 O O . LEU A 1 121 ? 2.460 -6.591 -1.311 1.00 94.00 121 LEU A O 1
ATOM 904 N N . LEU A 1 122 ? 4.455 -5.606 -0.960 1.00 92.81 122 LEU A N 1
ATOM 905 C CA . LEU A 1 122 ? 4.584 -4.980 -2.272 1.00 92.81 122 LEU A CA 1
ATOM 906 C C . LEU A 1 122 ? 5.674 -5.695 -3.067 1.00 92.81 12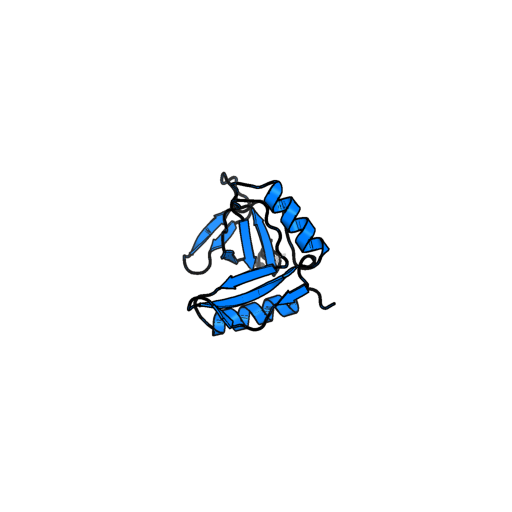2 LEU A C 1
ATOM 908 O O . LEU A 1 122 ? 6.826 -5.718 -2.643 1.00 92.81 122 LEU A O 1
ATOM 912 N N . THR A 1 123 ? 5.322 -6.257 -4.222 1.00 92.62 123 THR A N 1
ATOM 913 C CA . THR A 1 123 ? 6.269 -6.927 -5.132 1.00 92.62 123 THR A CA 1
ATOM 914 C C . THR A 1 123 ? 6.498 -6.107 -6.395 1.00 92.62 123 THR A C 1
ATOM 916 O O . THR A 1 123 ? 5.547 -5.551 -6.943 1.00 92.62 123 THR A O 1
ATOM 919 N N . LEU A 1 124 ? 7.733 -6.086 -6.891 1.00 92.00 124 LEU A N 1
ATOM 920 C CA . LEU A 1 124 ? 8.134 -5.411 -8.125 1.00 92.00 124 LEU A CA 1
ATOM 921 C C . LEU A 1 124 ? 8.770 -6.405 -9.106 1.00 92.00 124 LEU A C 1
ATOM 923 O O . LEU A 1 124 ? 8.900 -7.594 -8.815 1.00 92.00 124 LEU A O 1
ATOM 927 N N . ASN A 1 125 ? 9.141 -5.927 -10.294 1.00 90.38 125 ASN A N 1
ATOM 928 C CA . ASN A 1 125 ? 9.730 -6.772 -11.334 1.00 90.38 125 ASN A CA 1
ATOM 929 C C . ASN A 1 125 ? 11.234 -6.981 -11.137 1.00 90.38 125 ASN A C 1
ATOM 931 O O . ASN A 1 125 ? 11.755 -8.032 -11.507 1.00 90.38 125 ASN A O 1
ATOM 935 N N . THR A 1 126 ? 11.935 -5.993 -10.573 1.00 92.75 126 THR A N 1
ATOM 936 C CA . THR A 1 126 ? 13.389 -6.047 -10.392 1.00 92.75 126 THR A CA 1
ATOM 937 C C . THR A 1 126 ? 13.802 -5.633 -8.984 1.00 92.75 126 THR A C 1
ATOM 939 O O . THR A 1 126 ? 13.147 -4.830 -8.318 1.00 92.75 126 THR A O 1
ATOM 942 N N . GLU A 1 127 ? 14.901 -6.213 -8.500 1.00 95.19 127 GLU A N 1
ATOM 943 C CA . GLU A 1 127 ? 15.401 -5.943 -7.153 1.00 95.19 127 GLU A CA 1
ATOM 944 C C . GLU A 1 127 ? 15.867 -4.485 -6.985 1.00 95.19 127 GLU A C 1
ATOM 946 O O . GLU A 1 127 ? 15.504 -3.879 -5.976 1.00 95.19 127 GLU A O 1
ATOM 951 N N . PRO A 1 128 ? 16.570 -3.861 -7.957 1.00 95.88 128 PRO A N 1
ATOM 952 C CA . PRO A 1 128 ? 16.921 -2.445 -7.866 1.00 95.88 128 PRO A CA 1
ATOM 953 C C . PRO A 1 128 ? 15.701 -1.523 -7.751 1.00 95.88 128 PRO A C 1
ATOM 955 O O . PRO A 1 128 ? 15.728 -0.573 -6.969 1.00 95.88 128 PRO A O 1
ATOM 958 N N . GLU A 1 129 ? 14.615 -1.811 -8.479 1.00 92.19 1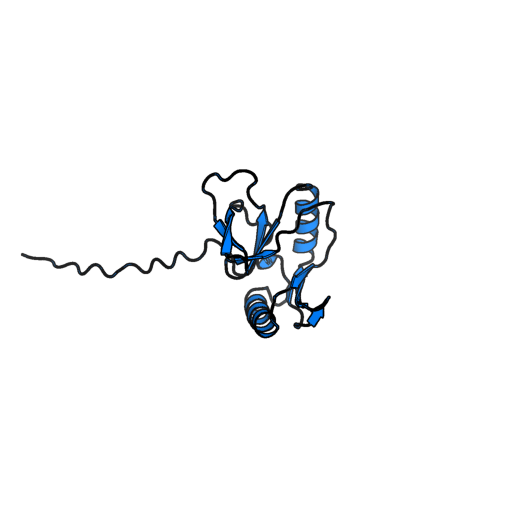29 GLU A N 1
ATOM 959 C CA . GLU A 1 129 ? 13.358 -1.065 -8.347 1.00 92.19 129 GLU A CA 1
ATOM 960 C C . GLU A 1 129 ? 12.773 -1.218 -6.943 1.00 92.19 129 GLU A C 1
ATOM 962 O O . GLU A 1 129 ? 12.406 -0.220 -6.319 1.00 92.19 129 GLU A O 1
ATOM 967 N N . ALA A 1 130 ? 12.731 -2.448 -6.421 1.00 93.81 130 ALA A N 1
ATOM 968 C CA . ALA A 1 130 ? 12.228 -2.717 -5.080 1.00 93.81 130 ALA A CA 1
ATOM 969 C C . ALA A 1 130 ? 13.058 -2.009 -4.002 1.00 93.81 130 ALA A C 1
ATOM 971 O O . ALA A 1 130 ? 12.492 -1.396 -3.099 1.00 93.81 130 ALA A O 1
ATOM 972 N N . GLN A 1 131 ? 14.390 -2.036 -4.108 1.00 95.44 131 GLN A N 1
ATOM 973 C CA . GLN A 1 131 ? 15.286 -1.374 -3.159 1.00 95.44 131 GLN A CA 1
ATOM 974 C C . GLN A 1 131 ? 15.122 0.147 -3.191 1.00 95.44 131 GLN A C 1
ATOM 976 O O . GLN A 1 131 ? 14.994 0.772 -2.134 1.00 95.44 131 GLN A O 1
ATOM 981 N N . ALA A 1 132 ? 15.094 0.738 -4.390 1.00 93.44 132 ALA A N 1
ATOM 982 C CA . ALA A 1 132 ? 14.919 2.175 -4.564 1.00 93.44 132 ALA A CA 1
ATOM 983 C C . ALA A 1 132 ? 13.575 2.640 -3.997 1.00 93.44 132 ALA A C 1
ATOM 985 O O . ALA A 1 132 ? 13.514 3.629 -3.265 1.00 93.44 132 ALA A O 1
ATOM 986 N N . LEU A 1 133 ? 12.502 1.904 -4.289 1.00 92.19 133 LEU A N 1
ATOM 987 C CA . LEU A 1 133 ? 11.178 2.232 -3.793 1.00 92.19 133 LEU A CA 1
ATOM 988 C C . LEU A 1 133 ? 11.072 2.050 -2.274 1.00 92.19 133 LEU A C 1
ATOM 990 O O . LEU A 1 133 ? 10.600 2.957 -1.592 1.00 92.19 133 LEU A O 1
ATOM 994 N N . ALA A 1 134 ? 11.561 0.935 -1.725 1.00 93.56 134 ALA A N 1
ATOM 995 C CA . ALA A 1 134 ? 11.565 0.702 -0.284 1.00 93.56 134 ALA A CA 1
ATOM 996 C C . ALA A 1 134 ? 12.314 1.817 0.457 1.00 93.56 134 ALA A C 1
ATOM 998 O O . ALA A 1 134 ? 11.845 2.305 1.482 1.00 93.56 134 ALA A O 1
ATOM 999 N N . ALA A 1 135 ? 13.458 2.263 -0.074 1.00 92.69 135 ALA A N 1
ATOM 1000 C CA . ALA A 1 135 ? 14.217 3.372 0.496 1.00 92.69 135 ALA A CA 1
ATOM 1001 C C . ALA A 1 135 ? 13.420 4.685 0.505 1.00 92.69 135 ALA A C 1
ATOM 1003 O O . ALA A 1 135 ? 13.437 5.379 1.519 1.00 92.69 135 ALA A O 1
ATOM 1004 N N . LYS A 1 136 ? 12.692 5.003 -0.575 1.00 90.75 136 LYS A N 1
ATOM 1005 C CA . LYS A 1 136 ? 11.809 6.180 -0.621 1.00 90.75 136 LYS A CA 1
ATOM 1006 C C . LYS A 1 136 ? 10.695 6.092 0.419 1.00 90.75 136 LYS A C 1
ATOM 1008 O O . LYS A 1 136 ? 10.506 7.034 1.179 1.00 90.75 136 LYS A O 1
ATOM 1013 N N . VAL A 1 137 ? 9.994 4.957 0.496 1.00 91.69 137 VAL A N 1
ATOM 1014 C CA . VAL A 1 137 ? 8.887 4.777 1.450 1.00 91.69 137 VAL A CA 1
ATOM 1015 C C . VAL A 1 137 ? 9.388 4.874 2.897 1.00 91.69 137 VAL A C 1
ATOM 1017 O O . VAL A 1 137 ? 8.752 5.522 3.721 1.00 91.69 137 VAL A O 1
ATOM 1020 N N . ARG A 1 138 ? 10.575 4.339 3.215 1.00 91.88 138 ARG A N 1
ATOM 1021 C CA . ARG A 1 138 ? 11.174 4.483 4.559 1.00 91.88 138 ARG A CA 1
ATOM 1022 C C . ARG A 1 138 ? 11.394 5.932 4.995 1.00 91.88 138 ARG A C 1
ATOM 1024 O O . ARG A 1 138 ? 11.400 6.185 6.189 1.00 91.88 138 ARG A O 1
ATOM 1031 N N . GLN A 1 139 ? 11.610 6.862 4.066 1.00 89.69 139 GLN A N 1
ATOM 1032 C CA . GLN A 1 139 ? 11.873 8.269 4.399 1.00 89.69 139 GLN A CA 1
ATOM 1033 C C . GLN A 1 139 ? 10.608 9.049 4.778 1.00 89.69 139 GLN A C 1
ATOM 1035 O O . GLN A 1 139 ? 10.720 10.140 5.331 1.00 89.69 139 GLN A O 1
ATOM 1040 N N . VAL A 1 140 ? 9.427 8.524 4.444 1.00 88.38 140 VAL A N 1
ATOM 1041 C CA . VAL A 1 140 ? 8.146 9.246 4.536 1.00 88.38 140 VAL A CA 1
ATOM 1042 C C . VAL A 1 140 ? 7.174 8.627 5.533 1.00 88.38 140 VAL A C 1
ATOM 1044 O O . VAL A 1 140 ? 6.257 9.309 5.981 1.00 88.38 140 VAL A O 1
ATOM 1047 N N . VAL A 1 141 ? 7.360 7.353 5.886 1.00 87.06 141 VAL A N 1
ATOM 1048 C CA . VAL A 1 141 ? 6.604 6.712 6.969 1.00 87.06 141 VAL A CA 1
ATOM 1049 C C . VAL A 1 141 ? 7.191 7.122 8.317 1.00 87.06 141 VAL A C 1
ATOM 1051 O O . VAL A 1 141 ? 8.393 7.367 8.431 1.00 87.06 141 VAL A O 1
ATOM 1054 N N . ALA A 1 142 ? 6.336 7.249 9.329 1.00 64.19 142 ALA A N 1
ATOM 1055 C CA . ALA A 1 142 ? 6.742 7.792 10.618 1.00 64.19 142 ALA A CA 1
ATOM 1056 C C . ALA A 1 142 ? 7.753 6.860 11.314 1.00 64.19 142 ALA A C 1
ATOM 1058 O O . ALA A 1 142 ? 7.429 5.695 11.546 1.00 64.19 142 ALA A O 1
ATOM 1059 N N . PRO A 1 143 ? 8.950 7.337 11.704 1.00 54.22 143 PRO A N 1
ATOM 1060 C CA . PRO A 1 143 ? 9.737 6.627 12.698 1.00 54.22 143 PRO A CA 1
ATOM 1061 C C . PRO A 1 143 ? 9.000 6.726 14.040 1.00 54.22 143 PRO A C 1
ATOM 1063 O O . PRO A 1 143 ? 8.589 7.819 14.434 1.00 54.22 143 PRO A O 1
ATOM 1066 N N . ASN A 1 144 ? 8.809 5.590 14.713 1.00 48.09 144 ASN A N 1
ATOM 1067 C CA . ASN A 1 144 ? 8.398 5.578 16.121 1.00 48.09 144 ASN A CA 1
ATOM 1068 C C . ASN A 1 144 ? 9.404 6.338 16.992 1.00 48.09 144 ASN A C 1
ATOM 1070 O O . ASN A 1 144 ? 10.624 6.168 16.754 1.00 48.09 144 ASN A O 1
#

pLDDT: mean 87.76, std 16.12, range [39.75, 98.06]

Secondary structure (DSSP, 8-state):
-------PPP------SS-SEEEEEBPSS-SS--EEEETTT--EEEB-S--SB-GGGEEEE---EEETTEEEEEEEEPHHHHHHHHHHHHHTTT-BEEEEETTEEEE--B--S----SEEEEE-SSHHHHHHHHHHHHTTSPP-

Organism: NCBI:txid1441467

Solvent-accessible surface area (backbone atoms only — not comparable to full-atom values): 8183 Å² total; per-residue (Å²): 141,83,86,82,81,80,79,70,85,72,88,75,71,72,69,58,100,51,54,68,37,33,31,30,41,45,48,93,64,88,80,83,59,53,70,32,38,34,69,95,69,79,46,72,45,45,28,47,87,59,76,75,39,46,39,85,27,28,42,48,56,53,72,72,42,78,53,97,91,26,24,20,33,41,42,30,36,30,75,67,29,21,54,50,45,26,51,52,28,54,78,37,54,75,38,38,36,31,37,30,44,75,51,24,26,72,45,68,56,66,29,80,56,66,41,90,48,64,50,51,79,48,66,40,93,41,57,70,59,31,48,55,49,46,56,55,50,51,76,62,26,43,79,130

InterPro domains:
  IPR054384 SecDF, P1 head subdomain [PF22599] (45-138)

Foldseek 3Di:
DDDDDPDDPDPPPVVQLDAQWFKFFFDPDDPPARWFAAPPPRDITHTDSDTQGHQAQWAAKADWDQDPNFTKIKTFGDPVSLVSQLVVLAVQQQTWMFTAHPRHGQDTDHRNDRDRDRTDIGTDHDNVVRRVRRVSSRVRHDHD

Nearest PDB structures (foldseek):
  5yhf-assembly1_A  TM=7.596E-01  e=6.851E-08  Thermus thermophilus HB8
  3aqo-assembly2_B  TM=7.071E-01  e=4.003E-08  Thermus thermophilus HB8
  5xap-assembly1_A  TM=7.357E-01  e=1.235E-05  Deinococcus radiodurans R1 = ATCC 13939 = DSM 20539
  3aqp-assembly1_A  TM=6.720E-01  e=2.445E-04  Thermus thermophilus HB8
  5mg3-assembly1_D  TM=5.954E-01  e=4.715E-04  Escherichia coli